Protein AF-A0A3M1T3G0-F1 (afdb_monomer_lite)

Structure (mmCIF, N/CA/C/O backbone):
data_AF-A0A3M1T3G0-F1
#
_entry.id   AF-A0A3M1T3G0-F1
#
loop_
_atom_site.group_PDB
_atom_site.id
_atom_site.type_symbol
_atom_site.label_atom_id
_atom_site.label_alt_id
_atom_site.label_comp_id
_atom_site.label_asym_id
_atom_site.label_entity_id
_atom_site.label_s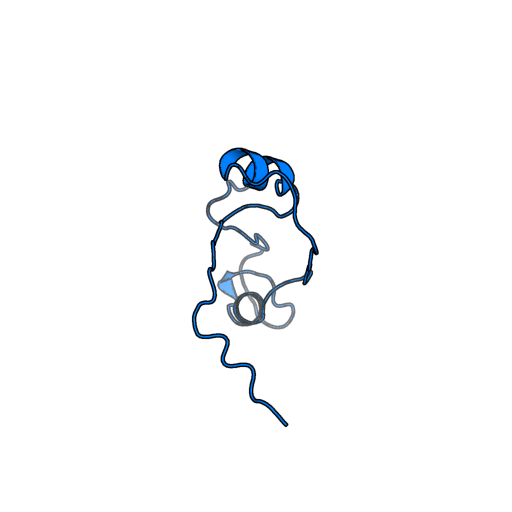eq_id
_atom_site.pdbx_PDB_ins_code
_atom_site.Cartn_x
_atom_site.Cartn_y
_atom_site.Cartn_z
_atom_site.occupancy
_atom_site.B_iso_or_equiv
_atom_site.auth_seq_id
_atom_site.auth_comp_id
_atom_site.auth_asym_id
_atom_site.auth_atom_id
_atom_site.pdbx_PDB_model_num
ATOM 1 N N . MET A 1 1 ? 19.611 -5.392 31.866 1.00 42.16 1 MET A N 1
ATOM 2 C CA . MET A 1 1 ? 19.132 -5.267 30.474 1.00 42.16 1 MET A CA 1
ATOM 3 C C . MET A 1 1 ? 18.204 -6.451 30.203 1.00 42.16 1 MET A C 1
ATOM 5 O O . MET A 1 1 ? 18.694 -7.557 30.028 1.00 42.16 1 MET A O 1
ATOM 9 N N . ARG A 1 2 ? 16.881 -6.285 30.354 1.00 38.22 2 ARG A N 1
ATOM 10 C CA . ARG A 1 2 ? 15.912 -7.379 30.151 1.00 38.22 2 ARG A CA 1
ATOM 11 C C . ARG A 1 2 ? 15.582 -7.462 28.662 1.00 38.22 2 ARG A C 1
ATOM 13 O O . ARG A 1 2 ? 15.109 -6.480 28.102 1.00 38.22 2 ARG A O 1
ATOM 20 N N . ALA A 1 3 ? 15.840 -8.611 28.046 1.00 52.81 3 ALA A N 1
ATOM 21 C CA . ALA A 1 3 ? 15.304 -8.935 26.734 1.00 52.81 3 ALA A CA 1
ATOM 22 C C . ALA A 1 3 ? 1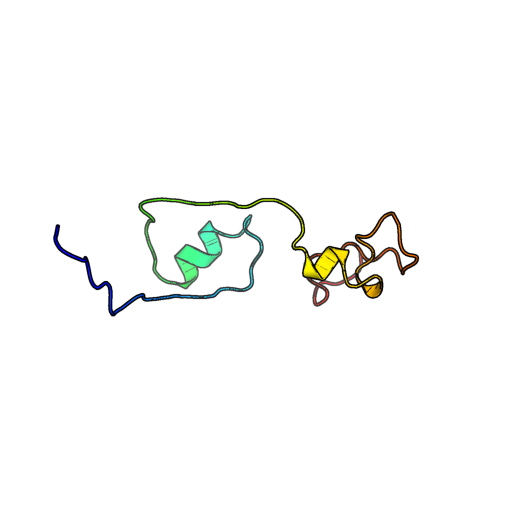3.777 -9.045 26.861 1.00 52.81 3 ALA A C 1
ATOM 24 O O . ALA A 1 3 ? 13.271 -9.888 27.602 1.00 52.81 3 ALA A O 1
ATOM 25 N N . LEU A 1 4 ? 13.051 -8.154 26.188 1.00 53.03 4 LEU A N 1
ATOM 26 C CA . LEU A 1 4 ? 11.610 -8.271 26.008 1.00 53.03 4 LEU A CA 1
ATOM 27 C C . LEU A 1 4 ? 11.383 -9.346 24.943 1.00 53.03 4 LEU A C 1
ATOM 29 O O . LEU A 1 4 ? 11.380 -9.064 23.749 1.00 53.03 4 LEU A O 1
ATOM 33 N N . GLY A 1 5 ? 11.274 -10.600 25.381 1.00 57.66 5 GLY A N 1
ATOM 34 C CA . GLY A 1 5 ? 10.789 -11.682 24.533 1.00 57.66 5 GLY A CA 1
ATOM 35 C C . GLY A 1 5 ? 9.329 -11.418 24.187 1.00 57.66 5 GLY A C 1
ATOM 36 O O . GLY A 1 5 ? 8.452 -11.623 25.020 1.00 57.66 5 GLY A O 1
ATOM 37 N N . CYS A 1 6 ? 9.071 -10.922 22.980 1.00 55.28 6 CYS A N 1
ATOM 38 C CA . CYS A 1 6 ? 7.726 -10.840 22.429 1.00 55.28 6 CYS A CA 1
ATOM 39 C C . CYS A 1 6 ? 7.485 -12.129 21.638 1.00 55.28 6 CYS A C 1
ATOM 41 O O . CYS A 1 6 ? 7.882 -12.243 20.483 1.00 55.28 6 CYS A O 1
ATOM 43 N N . THR A 1 7 ? 6.937 -13.146 22.300 1.00 61.06 7 THR A N 1
ATOM 44 C CA . THR A 1 7 ? 6.703 -14.474 21.709 1.00 61.06 7 THR A CA 1
ATOM 45 C C . THR A 1 7 ? 5.334 -14.625 21.049 1.00 61.06 7 THR A C 1
ATOM 47 O O . THR A 1 7 ? 5.029 -15.715 20.583 1.00 61.06 7 THR A O 1
ATOM 50 N N . ASP A 1 8 ? 4.517 -13.570 20.982 1.00 75.69 8 ASP A N 1
ATOM 51 C CA . ASP A 1 8 ? 3.160 -13.665 20.431 1.00 75.69 8 ASP A CA 1
ATOM 52 C C . ASP A 1 8 ? 2.795 -12.405 19.627 1.00 75.69 8 ASP A C 1
ATOM 54 O O . ASP A 1 8 ? 2.063 -11.520 20.073 1.00 75.69 8 ASP A O 1
ATOM 58 N N . VAL A 1 9 ? 3.387 -12.282 18.435 1.00 83.19 9 VAL A N 1
ATOM 59 C CA . VAL A 1 9 ? 3.017 -11.238 17.471 1.00 83.19 9 VAL A CA 1
ATOM 60 C C . VAL A 1 9 ? 1.769 -11.703 16.728 1.00 83.19 9 VAL A C 1
ATOM 62 O O . VAL A 1 9 ? 1.829 -12.631 15.923 1.00 83.19 9 VAL A O 1
ATOM 65 N N . ARG A 1 10 ? 0.634 -11.042 16.971 1.00 87.44 10 ARG A N 1
ATOM 66 C CA . ARG A 1 10 ? -0.572 -11.224 16.156 1.00 87.44 10 ARG A CA 1
ATOM 67 C C . ARG A 1 10 ? -0.480 -10.355 14.911 1.00 87.44 10 ARG A C 1
ATOM 69 O O . ARG A 1 10 ? -0.398 -9.135 15.012 1.00 87.44 10 ARG A O 1
ATOM 76 N N . LEU A 1 11 ? -0.514 -11.000 13.751 1.00 92.94 11 LEU A N 1
ATOM 77 C CA . LEU A 1 11 ? -0.482 -10.352 12.447 1.00 92.94 11 LEU A CA 1
ATOM 78 C C . LEU A 1 11 ? -1.777 -10.664 11.695 1.00 92.94 11 LEU A C 1
ATOM 80 O O . LEU A 1 11 ? -2.137 -11.830 11.543 1.00 92.94 11 LEU A O 1
ATOM 84 N N . VAL A 1 12 ? -2.449 -9.621 11.211 1.00 94.56 12 VAL A N 1
ATOM 85 C CA . VAL A 1 12 ? -3.591 -9.721 10.294 1.00 94.56 12 VAL A CA 1
ATOM 86 C C . VAL A 1 12 ? -3.154 -9.106 8.970 1.00 94.56 12 VAL A C 1
ATOM 88 O O . VAL A 1 12 ? -2.687 -7.970 8.945 1.00 94.56 12 VAL A O 1
ATOM 91 N N . LEU A 1 13 ? -3.247 -9.875 7.886 1.00 95.88 13 LEU A N 1
ATOM 92 C CA . LEU A 1 13 ? -2.879 -9.434 6.542 1.00 95.88 13 LEU A CA 1
ATOM 93 C C . LEU A 1 13 ? -4.143 -9.236 5.715 1.00 95.88 13 LEU A C 1
ATOM 95 O O . LEU A 1 13 ? -4.976 -10.134 5.635 1.00 95.88 13 LEU A O 1
ATOM 99 N N . GLU A 1 14 ? -4.251 -8.079 5.073 1.00 96.06 14 GLU A N 1
ATOM 100 C CA . GLU A 1 14 ? -5.388 -7.711 4.235 1.00 96.06 14 GLU A CA 1
ATOM 101 C C . GLU A 1 14 ? -4.890 -7.193 2.885 1.00 96.06 14 GLU A C 1
ATOM 103 O O . GLU A 1 14 ? -4.039 -6.304 2.825 1.00 96.06 14 GLU A O 1
ATOM 108 N N . GLN A 1 15 ? -5.418 -7.748 1.792 1.00 95.81 15 GLN A N 1
ATOM 109 C CA . GLN A 1 15 ? -5.172 -7.224 0.449 1.00 95.81 15 GLN A CA 1
ATOM 110 C C . GLN A 1 15 ? -6.209 -6.137 0.150 1.00 95.81 15 GLN A C 1
ATOM 112 O O . GLN A 1 15 ? -7.342 -6.436 -0.223 1.00 95.81 15 GLN A O 1
ATOM 117 N N . ALA A 1 16 ? -5.816 -4.874 0.292 1.00 96.06 16 ALA A N 1
ATOM 118 C CA . ALA A 1 16 ? -6.656 -3.717 -0.005 1.00 96.06 16 ALA A CA 1
ATOM 119 C C . ALA A 1 16 ? -5.803 -2.523 -0.455 1.00 96.06 16 ALA A C 1
ATOM 121 O O . ALA A 1 16 ? -4.583 -2.511 -0.270 1.00 96.06 16 ALA A O 1
ATOM 122 N N . ASN A 1 17 ? -6.439 -1.501 -1.030 1.00 95.88 17 ASN A N 1
ATOM 123 C CA . ASN A 1 17 ? -5.790 -0.204 -1.181 1.00 95.88 17 ASN A CA 1
ATOM 124 C C . ASN A 1 17 ? -5.736 0.482 0.194 1.00 95.88 17 ASN A C 1
ATOM 126 O O . ASN A 1 17 ? -6.706 0.430 0.946 1.00 95.88 17 ASN A O 1
ATOM 130 N N . TYR A 1 18 ? -4.637 1.162 0.526 1.00 95.56 18 TYR A N 1
ATOM 131 C CA . TYR A 1 18 ? -4.543 1.912 1.785 1.00 95.56 18 TYR A CA 1
ATOM 132 C C . TYR A 1 18 ? -5.598 3.029 1.888 1.00 95.56 18 TYR A C 1
ATOM 134 O O . TYR A 1 18 ? -5.942 3.445 2.989 1.00 95.56 18 TYR A O 1
ATOM 142 N N . ALA A 1 19 ? -6.138 3.510 0.762 1.00 96.44 19 ALA A N 1
ATOM 143 C CA . ALA A 1 19 ? -7.256 4.451 0.739 1.00 96.44 19 ALA A CA 1
ATOM 144 C C . ALA A 1 19 ? -8.544 3.858 1.341 1.00 96.44 19 ALA A C 1
ATOM 146 O O . ALA A 1 19 ? -9.358 4.601 1.882 1.00 96.44 19 ALA A O 1
ATOM 147 N N . ASP A 1 20 ? -8.689 2.530 1.319 1.00 97.00 20 ASP A N 1
ATOM 148 C CA . ASP A 1 20 ? -9.832 1.800 1.877 1.00 97.00 20 ASP A CA 1
ATOM 149 C C . ASP A 1 20 ? -9.610 1.407 3.350 1.00 97.00 20 ASP A C 1
ATOM 151 O O . ASP A 1 20 ? -10.366 0.610 3.904 1.00 97.00 20 ASP A O 1
ATOM 155 N N . PHE A 1 21 ? -8.570 1.943 4.006 1.00 96.88 21 PHE A N 1
ATOM 156 C CA . PHE A 1 21 ? -8.160 1.568 5.364 1.00 96.88 21 PHE A CA 1
ATOM 157 C C . PHE A 1 21 ? -9.320 1.569 6.370 1.00 96.88 21 PHE A C 1
ATOM 159 O O . PHE A 1 21 ? -9.486 0.601 7.106 1.00 96.88 21 PHE A O 1
ATOM 166 N N . VAL A 1 22 ? -10.160 2.609 6.358 1.00 96.69 22 VAL A N 1
ATOM 167 C CA . VAL A 1 22 ? -11.327 2.711 7.256 1.00 96.69 22 VAL A CA 1
ATOM 168 C C . VAL A 1 22 ? -12.312 1.566 7.011 1.00 96.69 22 VAL A C 1
ATOM 170 O O . VAL A 1 22 ? -12.716 0.889 7.948 1.00 96.69 22 VAL A O 1
ATOM 173 N N . THR A 1 23 ? -12.626 1.274 5.747 1.00 98.00 23 THR A N 1
ATOM 174 C CA . THR A 1 23 ? -13.523 0.171 5.370 1.00 98.00 23 THR A CA 1
ATOM 175 C C . THR A 1 23 ? -12.967 -1.194 5.780 1.00 98.00 23 THR A C 1
ATOM 177 O O . THR A 1 23 ? -13.726 -2.090 6.150 1.00 98.00 23 THR A O 1
ATOM 180 N N . VAL A 1 24 ? -11.645 -1.371 5.729 1.00 97.75 24 VAL A N 1
ATOM 181 C CA . VAL A 1 24 ? -10.989 -2.597 6.201 1.00 97.75 24 VAL A CA 1
ATOM 182 C C . VAL A 1 24 ? -11.097 -2.730 7.721 1.00 97.75 24 VAL A C 1
ATOM 184 O O . VAL A 1 24 ? -11.434 -3.813 8.193 1.00 97.75 24 VAL A O 1
ATOM 187 N N . LEU A 1 25 ? -10.854 -1.654 8.479 1.00 97.56 25 LEU A N 1
ATOM 188 C CA . LEU A 1 25 ? -11.001 -1.664 9.938 1.00 97.56 25 LEU A CA 1
ATOM 189 C C . LEU A 1 25 ? -12.436 -1.990 10.369 1.00 97.56 25 LEU A C 1
ATOM 191 O O . LEU A 1 25 ? -12.622 -2.852 11.227 1.00 97.56 25 LEU A O 1
ATOM 195 N N . ASP A 1 26 ? -13.429 -1.375 9.721 1.00 97.94 26 ASP A N 1
ATOM 196 C CA . ASP A 1 26 ? -14.848 -1.634 9.983 1.00 97.94 26 ASP A CA 1
ATOM 197 C C . ASP A 1 26 ? -15.199 -3.112 9.751 1.00 97.94 26 ASP A C 1
ATOM 199 O O . ASP A 1 26 ? -15.852 -3.738 10.581 1.00 97.94 26 ASP A O 1
ATOM 203 N N . ARG A 1 27 ? -14.722 -3.710 8.648 1.00 97.75 27 ARG A N 1
ATOM 204 C CA . ARG A 1 27 ? -14.952 -5.134 8.339 1.00 97.75 27 ARG A CA 1
ATOM 205 C C . ARG A 1 27 ? -14.289 -6.082 9.344 1.00 97.75 27 ARG A C 1
ATOM 207 O O . ARG A 1 27 ? -14.740 -7.216 9.490 1.00 97.75 27 ARG A O 1
ATOM 214 N N . LEU A 1 28 ? -13.198 -5.653 9.974 1.00 97.00 28 LEU A N 1
ATOM 215 C CA . LEU A 1 28 ? -12.461 -6.431 10.970 1.00 97.00 28 LEU A CA 1
ATOM 216 C C . LEU A 1 28 ? -12.949 -6.194 12.407 1.00 97.00 28 LEU A C 1
ATOM 218 O O . LEU A 1 28 ? -12.354 -6.752 13.329 1.00 97.00 28 LEU A O 1
ATOM 222 N N . ASP A 1 29 ? -13.988 -5.376 12.603 1.00 97.56 29 ASP A N 1
ATOM 223 C CA . ASP A 1 29 ? -14.467 -4.938 13.918 1.00 97.56 29 ASP A CA 1
ATOM 224 C C . ASP A 1 29 ? -13.358 -4.271 14.766 1.00 97.56 29 ASP A C 1
ATOM 226 O O . ASP A 1 29 ? -13.302 -4.418 15.991 1.00 97.56 29 ASP A O 1
ATOM 230 N N . ILE A 1 30 ? -12.447 -3.530 14.117 1.00 96.50 30 ILE A N 1
ATOM 231 C CA . ILE A 1 30 ? -11.357 -2.795 14.776 1.00 96.50 30 ILE A CA 1
ATOM 232 C C . ILE A 1 30 ? -11.738 -1.310 14.858 1.00 96.50 30 ILE A C 1
ATOM 234 O O . ILE A 1 30 ? -11.668 -0.606 13.855 1.00 96.50 30 ILE A O 1
ATOM 238 N N . PRO A 1 31 ? -12.095 -0.782 16.041 1.00 96.62 31 PRO A N 1
ATOM 239 C CA . PRO A 1 31 ? -12.619 0.580 16.146 1.00 96.62 31 PRO A CA 1
ATOM 240 C C . PRO A 1 31 ? -11.542 1.671 16.050 1.00 96.62 31 PRO A C 1
ATOM 242 O O . PRO A 1 31 ? -11.855 2.811 15.718 1.00 96.62 31 PRO A O 1
ATOM 245 N N . GLN A 1 32 ? -10.287 1.360 16.394 1.00 96.88 32 GLN A N 1
ATOM 246 C CA . GLN A 1 32 ? -9.176 2.316 16.377 1.00 96.88 32 GLN A CA 1
ATOM 247 C C . GLN A 1 32 ? -7.816 1.611 16.330 1.00 96.88 32 GLN A C 1
ATOM 249 O O . GLN A 1 32 ? -7.696 0.445 16.708 1.00 96.88 32 GLN A O 1
ATOM 254 N N . VAL A 1 33 ? -6.786 2.356 15.925 1.00 96.19 33 VAL A N 1
ATOM 255 C CA . VAL A 1 33 ? -5.375 1.954 15.998 1.00 96.19 33 VAL A CA 1
ATOM 256 C C . VAL A 1 33 ? -4.573 3.016 16.748 1.00 96.19 33 VAL A C 1
ATOM 258 O O . VAL A 1 33 ? -4.859 4.205 16.627 1.00 96.19 33 VAL A O 1
ATOM 261 N N . ASP A 1 34 ? -3.556 2.602 17.502 1.00 97.62 34 ASP A N 1
ATOM 262 C CA . ASP A 1 34 ? -2.696 3.531 18.253 1.00 97.62 34 ASP A CA 1
ATOM 263 C C . ASP A 1 34 ? -1.694 4.267 17.352 1.00 97.62 34 ASP A C 1
ATOM 265 O O . ASP A 1 34 ? -1.264 5.381 17.652 1.00 97.62 34 ASP A O 1
ATOM 269 N N . ALA A 1 35 ? -1.299 3.633 16.248 1.00 97.06 35 ALA A N 1
ATOM 270 C CA . ALA A 1 35 ? -0.340 4.173 15.299 1.00 97.06 35 ALA A CA 1
ATOM 271 C C . ALA A 1 35 ? -0.620 3.661 13.883 1.00 97.06 35 ALA A C 1
ATOM 273 O O . ALA A 1 35 ? -1.122 2.553 13.691 1.00 97.06 35 ALA A O 1
ATOM 274 N N . LEU A 1 36 ? -0.230 4.464 12.893 1.00 95.88 36 LEU A N 1
ATOM 275 C CA . LEU A 1 36 ? -0.261 4.107 11.480 1.00 95.88 36 LEU A CA 1
ATOM 276 C C . LEU A 1 36 ? 1.129 4.334 10.881 1.00 95.88 36 LEU A C 1
ATOM 278 O O . LEU A 1 36 ? 1.712 5.405 11.047 1.00 95.88 36 LEU A O 1
ATOM 282 N N . LEU A 1 37 ? 1.642 3.332 10.170 1.00 97.00 37 LEU A N 1
ATOM 283 C CA . LEU A 1 37 ? 2.875 3.419 9.392 1.00 97.00 37 LEU A CA 1
ATOM 284 C C . LEU A 1 37 ? 2.536 3.212 7.917 1.00 97.00 37 LEU A C 1
ATOM 286 O O . LEU A 1 37 ? 1.915 2.213 7.565 1.00 97.00 37 LEU A O 1
ATOM 290 N N . LEU A 1 38 ? 2.965 4.143 7.068 1.00 96.81 38 LEU A N 1
ATOM 291 C CA . LEU A 1 38 ? 2.822 4.054 5.619 1.00 96.81 38 LEU A CA 1
ATOM 292 C C . LEU A 1 38 ? 4.209 4.134 4.983 1.00 96.81 38 LEU A C 1
ATOM 294 O O . LEU A 1 38 ? 4.857 5.177 5.047 1.00 96.81 38 LEU A O 1
ATOM 298 N N . ASP A 1 39 ? 4.646 3.034 4.375 1.00 96.00 39 ASP A N 1
ATOM 299 C CA . ASP A 1 39 ? 5.812 3.003 3.493 1.00 96.00 39 ASP A CA 1
ATOM 300 C C . ASP A 1 39 ? 5.315 3.115 2.048 1.00 96.00 39 ASP A C 1
ATOM 302 O O . ASP A 1 39 ? 4.669 2.204 1.524 1.00 96.00 39 ASP A O 1
ATOM 306 N N . LEU A 1 40 ? 5.496 4.292 1.450 1.00 95.62 40 LEU A N 1
ATOM 307 C CA . LEU A 1 40 ? 4.901 4.638 0.164 1.00 95.62 40 LEU A CA 1
ATOM 308 C C . LEU A 1 40 ? 5.904 4.448 -0.969 1.00 95.62 40 LEU A C 1
ATOM 310 O O . LEU A 1 40 ? 7.009 4.984 -0.938 1.00 95.62 40 LEU A O 1
ATOM 314 N N . GLY A 1 41 ? 5.457 3.778 -2.025 1.00 93.25 41 GLY A N 1
ATOM 315 C CA . GLY A 1 41 ? 6.244 3.555 -3.228 1.00 93.25 41 GLY A CA 1
ATOM 316 C C . GLY A 1 41 ? 6.053 2.147 -3.765 1.00 93.25 41 GLY A C 1
ATOM 317 O O . GLY A 1 41 ? 5.147 1.421 -3.358 1.00 93.25 41 GLY A O 1
ATOM 318 N N . VAL A 1 42 ? 6.924 1.775 -4.697 1.00 94.56 42 VAL A N 1
ATOM 319 C CA . VAL A 1 42 ? 7.006 0.424 -5.257 1.00 94.56 42 VAL A CA 1
ATOM 320 C C . VAL A 1 42 ? 7.965 -0.423 -4.428 1.00 94.56 42 VAL A C 1
ATOM 322 O O . VAL A 1 42 ? 8.956 0.083 -3.904 1.00 94.56 42 VAL A O 1
ATOM 325 N N . ASN A 1 43 ? 7.713 -1.726 -4.340 1.00 93.88 43 ASN A N 1
ATOM 326 C CA . ASN A 1 43 ? 8.669 -2.646 -3.730 1.00 93.88 43 ASN A CA 1
ATOM 327 C C . ASN A 1 43 ? 9.759 -3.074 -4.731 1.00 93.88 43 ASN A C 1
ATOM 329 O O . ASN A 1 43 ? 9.592 -2.971 -5.949 1.00 93.88 43 ASN A O 1
ATOM 333 N N . SER A 1 44 ? 10.879 -3.591 -4.221 1.00 95.56 44 SER A N 1
ATOM 334 C CA . SER A 1 44 ? 12.007 -4.026 -5.057 1.00 95.56 44 SER A CA 1
ATOM 335 C C . SER A 1 44 ? 11.613 -5.110 -6.061 1.00 95.56 44 SER A C 1
ATOM 337 O O . SER A 1 44 ? 11.979 -5.010 -7.227 1.00 95.56 44 SER A O 1
ATOM 339 N N . ALA A 1 45 ? 10.790 -6.084 -5.662 1.00 95.62 45 ALA A N 1
ATOM 340 C CA . ALA A 1 45 ? 10.330 -7.151 -6.550 1.00 95.62 45 ALA A CA 1
ATOM 341 C C . ALA A 1 45 ? 9.530 -6.616 -7.758 1.00 95.62 45 ALA A C 1
ATOM 343 O O . ALA A 1 45 ? 9.593 -7.187 -8.845 1.00 95.62 45 ALA A O 1
ATOM 344 N N . GLN A 1 46 ? 8.807 -5.501 -7.602 1.00 96.19 46 GLN A N 1
ATOM 345 C CA . GLN A 1 46 ? 8.101 -4.827 -8.696 1.00 96.19 46 GLN A CA 1
ATOM 346 C C . GLN A 1 46 ? 9.047 -4.142 -9.684 1.00 96.19 46 GLN A C 1
ATOM 348 O O . GLN A 1 46 ? 8.735 -4.096 -10.871 1.00 96.19 46 GLN A O 1
ATOM 353 N N . ILE A 1 47 ? 10.171 -3.604 -9.207 1.00 96.31 47 ILE A N 1
ATOM 354 C CA . ILE A 1 47 ? 11.209 -3.003 -10.058 1.00 96.31 47 ILE A CA 1
ATOM 355 C C . ILE A 1 47 ? 12.028 -4.099 -10.751 1.00 96.31 47 ILE A C 1
ATOM 357 O O . ILE A 1 47 ? 12.407 -3.962 -11.914 1.00 96.31 47 ILE A O 1
ATOM 361 N N . GLU A 1 48 ? 12.316 -5.184 -10.032 1.00 96.00 48 GLU A N 1
ATOM 362 C CA . GLU A 1 48 ? 13.170 -6.267 -10.504 1.00 96.00 48 GLU A CA 1
ATOM 363 C C . GLU A 1 48 ? 12.522 -7.096 -11.617 1.00 96.00 48 GLU A C 1
ATOM 365 O O . GLU A 1 48 ? 13.240 -7.499 -12.531 1.00 96.00 48 GLU A O 1
ATOM 370 N N . ASP A 1 49 ? 11.200 -7.306 -11.573 1.00 96.69 49 ASP A N 1
ATOM 371 C CA . ASP A 1 49 ? 10.419 -7.994 -12.610 1.00 96.69 49 ASP A CA 1
ATOM 372 C C . ASP A 1 49 ? 10.011 -7.024 -13.744 1.00 96.69 49 ASP A C 1
ATOM 374 O O . ASP A 1 49 ? 9.049 -6.260 -13.585 1.00 96.69 49 ASP A O 1
ATOM 378 N N . PRO A 1 50 ? 10.652 -7.076 -14.934 1.00 96.62 50 PRO A N 1
ATOM 379 C CA . PRO A 1 50 ? 10.340 -6.167 -16.039 1.00 96.62 50 PRO A CA 1
ATOM 380 C C . PRO A 1 50 ? 8.912 -6.337 -16.564 1.00 96.62 50 PRO A C 1
ATOM 382 O O . PRO A 1 50 ? 8.346 -5.400 -17.124 1.00 96.62 50 PRO A O 1
ATOM 385 N N . SER A 1 51 ? 8.277 -7.498 -16.343 1.00 96.25 51 SER A N 1
ATOM 386 C CA . SER A 1 51 ? 6.890 -7.709 -16.759 1.00 96.25 51 SER A CA 1
ATOM 387 C C . SER A 1 51 ? 5.950 -6.712 -16.081 1.00 96.25 51 SER A C 1
ATOM 389 O O . SER A 1 51 ? 4.912 -6.378 -16.649 1.00 96.25 51 SER A O 1
ATOM 391 N N . ARG A 1 52 ? 6.283 -6.245 -14.865 1.00 96.25 52 ARG A N 1
ATOM 392 C CA . ARG A 1 52 ? 5.477 -5.292 -14.084 1.00 96.25 52 ARG A CA 1
ATOM 393 C C . ARG A 1 52 ? 5.482 -3.883 -14.673 1.00 96.25 52 ARG A C 1
ATOM 395 O O . ARG A 1 52 ? 4.589 -3.105 -14.343 1.00 96.25 52 ARG A O 1
ATOM 402 N N . GLY A 1 53 ? 6.455 -3.560 -15.524 1.00 96.19 53 GLY A N 1
ATOM 403 C CA . GLY A 1 53 ? 6.549 -2.274 -16.208 1.00 96.19 53 GLY A CA 1
ATOM 404 C C . GLY A 1 53 ? 7.047 -1.106 -15.357 1.00 96.19 53 GLY A C 1
ATOM 405 O O . GLY A 1 53 ? 7.013 0.009 -15.853 1.00 96.19 53 GLY A O 1
ATOM 406 N N . PHE A 1 54 ? 7.502 -1.330 -14.114 1.00 96.69 54 PHE A N 1
ATOM 407 C CA . PHE A 1 54 ? 8.011 -0.261 -13.232 1.00 96.69 54 PHE A CA 1
ATOM 408 C C . PHE A 1 54 ? 9.472 0.127 -13.485 1.00 96.69 54 PHE A C 1
ATOM 410 O O . PHE A 1 54 ? 9.909 1.182 -13.027 1.00 96.69 54 PHE A O 1
ATOM 417 N N . SER A 1 55 ? 10.247 -0.717 -14.169 1.00 94.81 55 SER A N 1
ATOM 418 C CA . SER A 1 55 ? 11.643 -0.409 -14.481 1.00 94.81 55 SER A CA 1
ATOM 419 C C . SER A 1 55 ? 11.733 0.632 -15.596 1.00 94.81 55 SER A C 1
ATOM 421 O O . SER A 1 55 ? 11.056 0.513 -16.611 1.00 94.81 55 SER A O 1
ATOM 423 N N . LEU A 1 56 ? 12.610 1.623 -15.419 1.00 92.44 56 LEU A N 1
ATOM 424 C CA . LEU A 1 56 ? 12.985 2.567 -16.478 1.00 92.44 56 LEU A CA 1
ATOM 425 C C . LEU A 1 56 ? 14.188 2.083 -17.301 1.00 92.44 56 LEU A C 1
ATOM 427 O O . LEU A 1 56 ? 14.466 2.629 -18.362 1.00 92.44 56 LEU A O 1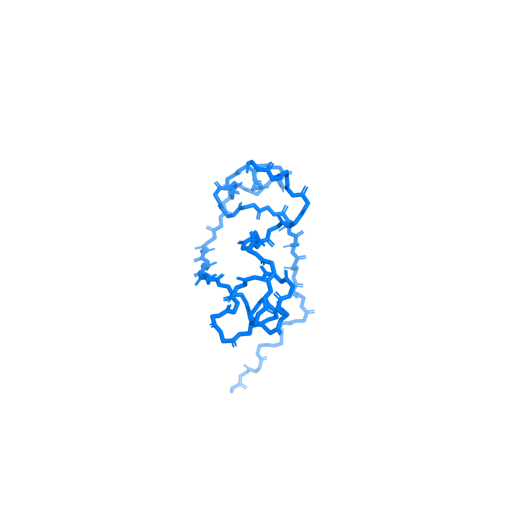
ATOM 431 N N . GLU A 1 57 ? 14.922 1.090 -16.796 1.00 95.44 57 GLU A N 1
ATOM 432 C CA . GLU A 1 57 ? 16.160 0.589 -17.407 1.00 95.44 57 GLU A CA 1
ATOM 433 C C . GLU A 1 57 ? 15.934 -0.673 -18.244 1.00 95.44 57 GLU A C 1
ATOM 435 O O . GLU A 1 57 ? 16.724 -0.977 -19.137 1.00 95.44 57 GLU A O 1
ATOM 440 N N . ARG A 1 58 ? 14.887 -1.444 -17.926 1.00 96.06 58 ARG A N 1
ATOM 441 C CA . ARG A 1 58 ? 14.589 -2.738 -18.547 1.00 96.06 58 ARG A CA 1
ATOM 442 C C . ARG A 1 58 ? 13.292 -2.648 -19.336 1.00 96.06 58 ARG A C 1
ATOM 444 O O . ARG A 1 58 ? 12.280 -2.208 -18.797 1.00 96.06 58 ARG A O 1
ATOM 451 N N . ASP A 1 59 ? 13.317 -3.143 -20.569 1.00 96.94 59 ASP A N 1
ATOM 452 C CA . ASP A 1 59 ? 12.125 -3.209 -21.413 1.00 96.94 59 ASP A CA 1
ATOM 453 C C . ASP A 1 59 ? 11.057 -4.145 -20.826 1.00 96.94 59 ASP A C 1
ATOM 455 O O . ASP A 1 59 ? 11.344 -5.234 -20.320 1.00 96.94 59 ASP A O 1
ATOM 459 N N . GLY A 1 60 ? 9.798 -3.725 -20.943 1.00 95.50 60 GLY A N 1
ATOM 460 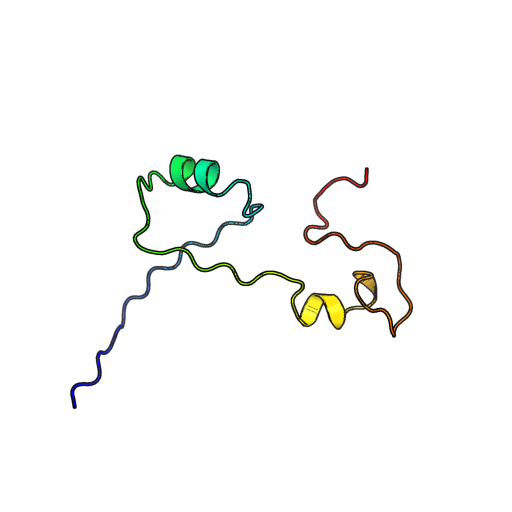C CA . GLY A 1 60 ? 8.632 -4.455 -20.463 1.00 95.50 60 GLY A CA 1
ATOM 461 C C . GLY A 1 60 ? 7.325 -3.802 -20.916 1.00 95.50 60 GLY A C 1
ATOM 462 O O . GLY A 1 60 ? 7.329 -2.685 -21.438 1.00 95.50 60 GLY A O 1
ATOM 463 N N . PRO A 1 61 ? 6.177 -4.480 -20.756 1.00 95.56 61 PRO A N 1
ATOM 464 C CA . PRO A 1 61 ? 4.889 -3.870 -21.048 1.00 95.56 61 PRO A CA 1
ATOM 465 C C . PRO A 1 61 ? 4.613 -2.734 -20.056 1.00 95.56 61 PRO A C 1
ATOM 467 O O . PRO A 1 61 ? 4.883 -2.865 -18.863 1.00 95.56 61 PRO A O 1
ATOM 470 N N . LEU A 1 62 ? 3.994 -1.648 -20.526 1.00 94.50 62 LEU A N 1
ATOM 471 C CA . LEU A 1 62 ? 3.524 -0.566 -19.659 1.00 94.50 62 LEU A CA 1
ATOM 472 C C . LEU A 1 62 ? 2.294 -1.038 -18.859 1.00 94.50 62 LEU A C 1
ATOM 474 O O . LEU A 1 62 ? 1.144 -0.826 -19.250 1.00 94.50 62 LEU A O 1
ATOM 478 N N . ASP A 1 63 ? 2.544 -1.791 -17.787 1.00 95.00 63 ASP A N 1
ATOM 479 C CA . ASP A 1 63 ? 1.525 -2.293 -16.865 1.00 95.00 63 ASP A CA 1
ATOM 480 C C . ASP A 1 63 ? 1.357 -1.333 -15.682 1.00 95.00 63 ASP A C 1
ATOM 482 O O . ASP A 1 63 ? 0.284 -0.755 -15.535 1.00 95.00 63 ASP A O 1
ATOM 486 N N . MET A 1 64 ? 2.410 -1.113 -14.879 1.00 94.12 64 MET A N 1
ATOM 487 C CA . MET A 1 64 ? 2.459 -0.135 -13.771 1.00 94.12 64 MET A CA 1
ATOM 488 C C . MET A 1 64 ? 1.402 -0.329 -12.667 1.00 94.12 64 MET A C 1
ATOM 490 O O . MET A 1 64 ? 1.370 0.420 -11.690 1.00 94.12 64 MET A O 1
ATOM 494 N N . ARG A 1 65 ? 0.526 -1.335 -12.777 1.00 95.00 65 ARG A N 1
ATOM 495 C CA . ARG A 1 65 ? -0.467 -1.655 -11.751 1.00 95.00 65 ARG A CA 1
ATOM 496 C C . ARG A 1 65 ? 0.210 -2.320 -10.558 1.00 95.00 65 ARG A C 1
ATOM 498 O O . ARG A 1 65 ? 0.954 -3.300 -10.694 1.00 95.00 65 ARG A O 1
ATOM 505 N N . TYR A 1 66 ? -0.106 -1.823 -9.365 1.00 95.12 66 TYR A N 1
ATOM 506 C CA . TYR A 1 66 ? 0.274 -2.467 -8.106 1.00 95.12 66 TYR A CA 1
ATOM 507 C C . TYR A 1 66 ? -0.440 -3.809 -7.932 1.00 95.12 66 TYR A C 1
ATOM 509 O O . TYR A 1 66 ? 0.208 -4.810 -7.621 1.00 95.12 66 TYR A O 1
ATOM 517 N N . ASP A 1 67 ? -1.734 -3.843 -8.249 1.00 95.12 67 ASP A N 1
ATOM 518 C CA . ASP A 1 67 ? -2.574 -5.037 -8.243 1.00 95.12 67 ASP A CA 1
ATOM 519 C C . ASP A 1 67 ? -3.018 -5.391 -9.672 1.00 95.12 67 ASP A C 1
ATOM 521 O O . ASP A 1 67 ? -3.727 -4.636 -10.338 1.00 95.12 67 ASP A O 1
ATOM 525 N N . ARG A 1 68 ? -2.595 -6.563 -10.153 1.00 93.44 68 ARG A N 1
ATOM 526 C C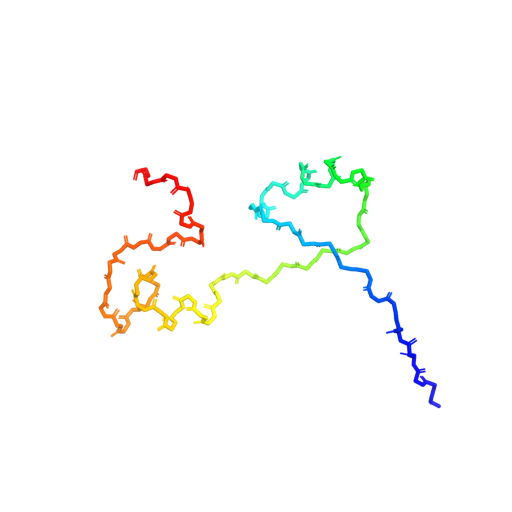A . ARG A 1 68 ? -2.917 -7.058 -11.500 1.00 93.44 68 ARG A CA 1
ATOM 527 C C . ARG A 1 68 ? -4.284 -7.728 -11.608 1.00 93.44 68 ARG A C 1
ATOM 529 O O . ARG A 1 68 ? -4.721 -7.969 -12.734 1.00 93.44 68 ARG A O 1
ATOM 536 N N . SER A 1 69 ? -4.943 -8.019 -10.485 1.00 93.69 69 SER A N 1
ATOM 537 C CA . SER A 1 69 ? -6.317 -8.531 -10.474 1.00 93.69 69 SER A CA 1
ATOM 538 C C . SER A 1 69 ? -7.329 -7.460 -10.894 1.00 93.69 69 SER A C 1
ATOM 540 O O . SER A 1 69 ? -8.405 -7.781 -11.399 1.00 93.69 69 SER A O 1
ATOM 542 N N . GLN A 1 70 ? -6.962 -6.181 -10.763 1.00 89.75 70 GLN A N 1
ATOM 543 C CA . GLN A 1 70 ? -7.793 -5.061 -11.184 1.00 89.75 70 GLN A CA 1
ATOM 544 C C . GLN A 1 70 ? -7.891 -4.972 -12.708 1.00 89.75 70 GLN A C 1
ATOM 546 O O . GLN A 1 70 ? -6.926 -5.204 -13.448 1.00 89.75 70 GLN A O 1
ATOM 551 N N . ARG A 1 71 ? -9.078 -4.591 -13.187 1.00 88.56 71 ARG A N 1
ATOM 552 C CA . ARG A 1 71 ? -9.345 -4.387 -14.613 1.00 88.56 71 ARG A CA 1
ATOM 553 C C . ARG A 1 71 ? -8.428 -3.294 -15.177 1.00 88.56 71 ARG A C 1
ATOM 555 O O . ARG A 1 71 ? -8.207 -2.275 -14.535 1.00 88.56 71 ARG A O 1
ATOM 562 N N . ARG A 1 72 ? -7.944 -3.489 -16.408 1.00 80.94 72 ARG A N 1
ATOM 563 C CA . ARG A 1 72 ? -7.337 -2.409 -17.199 1.00 80.94 72 ARG A CA 1
ATOM 564 C C . ARG A 1 72 ? -8.430 -1.437 -17.640 1.00 80.94 72 ARG A C 1
ATOM 566 O O . ARG A 1 72 ? -9.338 -1.844 -18.365 1.00 80.94 72 ARG A O 1
ATOM 573 N N . THR A 1 73 ? -8.357 -0.209 -17.147 1.00 64.81 73 THR A N 1
ATOM 574 C CA . THR A 1 73 ? -9.125 0.931 -17.661 1.00 64.81 73 THR A CA 1
ATOM 575 C C . THR A 1 73 ? -8.526 1.438 -18.957 1.00 64.81 73 THR A C 1
ATOM 577 O O . THR A 1 73 ? -7.277 1.411 -19.050 1.00 64.81 73 THR A O 1
#

Radius of gyration: 17.67 Å; chains: 1; bounding box: 34×19×52 Å

Sequence (73 aa):
MRALGCTDVRLVLEQANYADFVTVLDRLDIPQVDALLLDLGVNSAQIEDPSRGFSLERDGPLDMRYDRSQRRT

pLDDT: mean 90.26, std 13.81, range [38.22, 98.0]

Secondary structure (DSSP, 8-state):
---------------S-GGGHHHHHHHTT----S------S--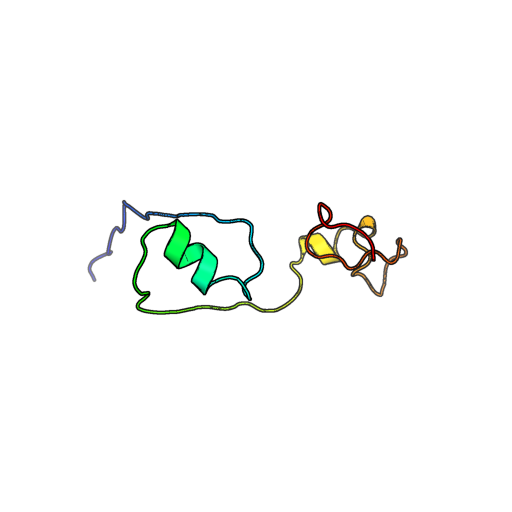HHHHH-GGGS--SSS---S---S-TTS---

Foldseek 3Di:
DDDPPPPDDDDDDDPDDVVCVVVVCVVVVNPDDPDDDDDDDDDPVCQVDCCNVPDPVDHYDNNVDPDPVDDDD